Protein AF-A0A951EIN1-F1 (afdb_monomer)

Mean predicted aligned error: 7.38 Å

Nearest PDB structures (foldseek):
  2l8o-assembly1_A  TM=3.058E-01  e=5.078E-01  Cytophaga hutchinsonii ATCC 33406
  3c6m-assembly1_B  TM=3.703E-01  e=5.076E+00  Homo sapiens
  8e3q-assembly1_A  TM=4.373E-01  e=9.027E+00  Homo sapiens
  4hs5-assembly2_B  TM=2.130E-01  e=1.945E+00  Psychromonas ingrahamii 37

Foldseek 3Di:
DDDPDDDLVRVQVVCQVQQCVFDDDRWDPDLVRQWTWGAGPVGWIKIWGDPVDPTTDMDIHDDPQPDDALVNCCVVVVDPPVVNVVVVVCVVVVHDDDQDDDPPPCSVSVVD

Secondary structure (DSSP, 8-state):
---S-SSHHHHHHHHHHHHHTSSSS----SSSS-EEEEE-TTS-EEEEE-SSSSS-EEEEE--S-SS--HHHHHHTTSS-HHHHHHHHHHHHTT-------STTSSHHHHT-

Sequence (112 aa):
MAPVVASDAELVQLIRDLAARSGVEERRFDRASPIVNFQLPGGARASAVMAVTARPSVSIRRHRFTRVTLAELRRHGTIEEVLESFLQAMVRARRNVLITGGAAVGKTTMLR

pLDDT: mean 89.52, std 8.4, range [58.72, 98.0]

Radius of gyration: 20.14 Å; Cα contacts (8 Å, |Δi|>4): 119; chains: 1; bounding box: 38×31×55 Å

Solvent-accessible surface area (backbone atoms only — not comparable to full-atom values): 7002 Å² total; per-residue (Å²): 132,82,74,96,56,94,44,66,68,53,46,52,49,53,51,34,59,52,27,47,68,31,68,96,57,74,46,65,62,45,91,92,35,34,59,40,73,38,52,45,93,91,70,24,37,38,41,36,42,32,88,85,47,101,57,67,48,76,50,74,52,72,71,89,62,83,78,53,50,64,69,55,37,35,75,70,67,76,43,52,73,68,56,44,54,51,53,53,50,38,56,75,68,67,54,91,80,84,81,80,81,68,88,90,73,47,51,76,50,76,72,94

Structure (mmCIF, N/CA/C/O backbone):
data_AF-A0A951EIN1-F1
#
_entry.id   AF-A0A951EIN1-F1
#
loop_
_atom_site.group_PDB
_atom_site.id
_atom_site.type_symbol
_atom_site.label_atom_id
_atom_site.label_alt_id
_atom_site.label_comp_id
_atom_site.label_asym_id
_atom_site.label_entity_id
_atom_site.label_seq_id
_atom_site.pdbx_PDB_ins_code
_atom_site.Cartn_x
_atom_site.Cartn_y
_atom_site.Cartn_z
_atom_site.occupancy
_atom_site.B_iso_or_equiv
_atom_site.auth_seq_id
_atom_site.auth_comp_id
_atom_site.auth_asym_id
_atom_site.auth_atom_id
_atom_site.pdbx_PDB_model_num
ATOM 1 N N . MET A 1 1 ? 15.193 -19.025 -5.378 1.00 69.12 1 MET A N 1
ATOM 2 C CA . MET A 1 1 ? 13.815 -18.754 -5.845 1.00 69.12 1 MET A CA 1
ATOM 3 C C . MET A 1 1 ? 13.879 -18.626 -7.357 1.00 69.12 1 MET A C 1
ATOM 5 O O . MET A 1 1 ? 14.727 -17.877 -7.825 1.00 69.12 1 MET A O 1
ATOM 9 N N . ALA A 1 2 ? 13.094 -19.408 -8.102 1.00 82.75 2 ALA A N 1
ATOM 10 C CA . ALA A 1 2 ? 13.057 -19.303 -9.563 1.00 82.75 2 ALA A CA 1
ATOM 11 C C . ALA A 1 2 ? 12.491 -17.931 -9.982 1.00 82.75 2 ALA A C 1
ATOM 13 O O . ALA A 1 2 ? 11.675 -17.371 -9.239 1.00 82.75 2 ALA A O 1
ATOM 14 N N . PRO A 1 3 ? 12.933 -17.364 -11.117 1.00 86.00 3 PRO A N 1
ATOM 15 C CA . PRO A 1 3 ? 12.383 -16.109 -11.604 1.00 86.00 3 PRO A CA 1
ATOM 16 C C . PRO A 1 3 ? 10.896 -16.284 -11.939 1.00 86.00 3 PRO A C 1
ATOM 18 O O . PRO A 1 3 ? 10.479 -17.331 -12.425 1.00 86.00 3 PRO A O 1
ATOM 21 N N . VAL A 1 4 ? 10.093 -15.255 -11.652 1.00 89.56 4 VAL A N 1
ATOM 22 C CA . VAL A 1 4 ? 8.636 -15.276 -11.895 1.00 89.56 4 VAL A CA 1
ATOM 23 C C . VAL A 1 4 ? 8.314 -15.316 -13.394 1.00 89.56 4 VAL A C 1
ATOM 25 O O . VAL A 1 4 ? 7.275 -15.836 -13.776 1.00 89.56 4 VAL A O 1
ATOM 28 N N . VAL A 1 5 ? 9.209 -14.778 -14.225 1.00 94.44 5 VAL A N 1
ATOM 29 C CA . VAL A 1 5 ? 9.132 -14.750 -15.692 1.00 94.44 5 VAL A CA 1
ATOM 30 C C . VAL A 1 5 ? 10.527 -14.969 -16.280 1.00 94.44 5 VAL A C 1
ATOM 32 O O . VAL A 1 5 ? 11.527 -14.624 -15.646 1.00 94.44 5 VAL A O 1
ATOM 35 N N . ALA A 1 6 ? 10.607 -15.513 -17.490 1.00 92.69 6 ALA A N 1
ATOM 36 C CA . ALA A 1 6 ? 11.851 -15.821 -18.189 1.00 92.69 6 ALA A CA 1
ATOM 37 C C . ALA A 1 6 ? 12.433 -14.629 -18.974 1.00 92.69 6 ALA A C 1
ATOM 39 O O . ALA A 1 6 ? 13.615 -14.653 -19.316 1.00 92.69 6 ALA A O 1
ATOM 40 N N . SER A 1 7 ? 11.647 -13.582 -19.269 1.00 95.75 7 SER A N 1
ATOM 41 C CA . SER A 1 7 ? 12.120 -12.421 -20.045 1.00 95.75 7 SER A CA 1
ATOM 42 C C . SER A 1 7 ? 11.400 -11.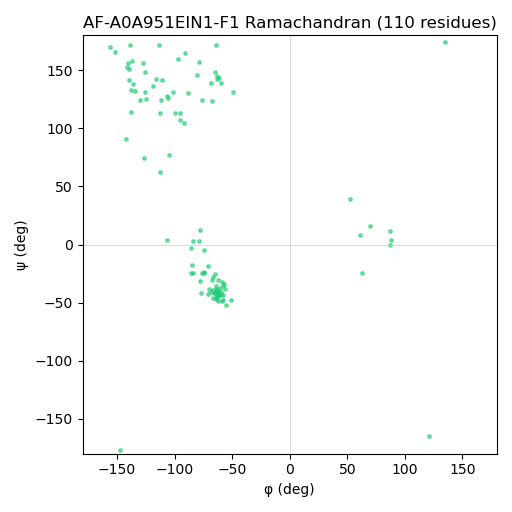101 -19.736 1.00 95.75 7 SER A C 1
ATOM 44 O O . SER A 1 7 ? 10.311 -11.076 -19.162 1.00 95.75 7 SER A O 1
ATOM 46 N N . ASP A 1 8 ? 11.986 -9.985 -20.183 1.00 95.31 8 ASP A N 1
ATOM 47 C CA . ASP A 1 8 ? 11.375 -8.649 -20.094 1.00 95.31 8 ASP A CA 1
ATOM 48 C C . ASP A 1 8 ? 10.084 -8.549 -20.922 1.00 95.31 8 ASP A C 1
ATOM 50 O O . ASP A 1 8 ? 9.128 -7.895 -20.508 1.00 95.31 8 ASP A O 1
ATOM 54 N N . ALA A 1 9 ? 10.029 -9.226 -22.074 1.00 94.75 9 ALA A N 1
ATOM 55 C CA . ALA A 1 9 ? 8.830 -9.279 -22.909 1.00 94.75 9 ALA A CA 1
ATOM 56 C C . ALA A 1 9 ? 7.680 -10.004 -22.194 1.00 94.75 9 ALA A C 1
ATOM 58 O O . ALA A 1 9 ? 6.542 -9.533 -22.212 1.00 94.75 9 ALA A O 1
ATOM 59 N N . GLU A 1 10 ? 7.996 -11.105 -21.511 1.00 96.12 10 GLU A N 1
ATOM 60 C CA . GLU A 1 10 ? 7.034 -11.859 -20.710 1.00 96.12 10 GLU A CA 1
ATOM 61 C C . GLU A 1 10 ? 6.549 -11.052 -19.498 1.00 96.12 10 GLU A C 1
ATOM 63 O O . GLU A 1 10 ? 5.351 -11.030 -19.223 1.00 96.12 10 GLU A O 1
ATOM 68 N N . LEU A 1 11 ? 7.436 -10.296 -18.833 1.00 95.69 11 LEU A N 1
ATOM 69 C CA . LEU A 1 11 ? 7.038 -9.375 -17.764 1.00 95.69 11 LEU A CA 1
ATOM 70 C C . LEU A 1 11 ? 6.027 -8.333 -18.260 1.00 95.69 11 LEU A C 1
ATOM 72 O O . LEU A 1 11 ? 5.006 -8.095 -17.616 1.00 95.69 11 LEU A O 1
ATOM 76 N N . VAL A 1 12 ? 6.303 -7.709 -19.408 1.00 95.69 12 VAL A N 1
ATOM 77 C CA . VAL A 1 12 ? 5.422 -6.691 -19.997 1.00 95.69 12 VAL A CA 1
ATOM 78 C C . VAL A 1 12 ? 4.071 -7.289 -20.388 1.00 95.69 12 VAL A C 1
ATOM 80 O O . VAL A 1 12 ? 3.045 -6.633 -20.202 1.00 95.69 12 VAL A O 1
ATOM 83 N N . GLN A 1 13 ? 4.047 -8.517 -20.911 1.00 95.12 13 GLN A N 1
ATOM 84 C CA . GLN A 1 13 ? 2.797 -9.200 -21.241 1.00 95.12 13 GLN A CA 1
ATOM 85 C C . GLN A 1 13 ? 1.989 -9.529 -19.982 1.00 95.12 13 GLN A C 1
ATOM 87 O O . GLN A 1 13 ? 0.809 -9.198 -19.915 1.00 95.12 13 GLN A O 1
ATOM 92 N N . LEU A 1 14 ? 2.639 -10.066 -18.947 1.00 94.81 14 LEU A N 1
ATOM 93 C CA . LEU A 1 14 ? 1.996 -10.352 -17.667 1.00 94.81 14 LEU A CA 1
ATOM 94 C C . LEU A 1 14 ? 1.382 -9.090 -17.041 1.00 94.81 14 LEU A C 1
ATOM 96 O O . LEU A 1 14 ? 0.258 -9.121 -16.545 1.00 94.81 14 LEU A O 1
ATOM 100 N N . ILE A 1 15 ? 2.097 -7.961 -17.077 1.00 94.69 15 ILE A N 1
ATOM 101 C CA . ILE A 1 15 ? 1.587 -6.679 -16.572 1.00 94.69 15 ILE A CA 1
ATOM 102 C C . ILE A 1 15 ? 0.372 -6.217 -17.382 1.00 94.69 15 ILE A C 1
ATOM 104 O O . ILE A 1 15 ? -0.607 -5.789 -16.775 1.00 94.69 15 ILE A O 1
ATOM 108 N N . ARG A 1 16 ? 0.408 -6.321 -18.718 1.00 93.31 16 ARG A N 1
ATOM 109 C CA . ARG A 1 16 ? -0.736 -5.987 -19.583 1.00 93.31 16 ARG A CA 1
ATOM 110 C C . ARG A 1 16 ? -1.963 -6.823 -19.242 1.00 93.31 16 ARG A C 1
ATOM 112 O O . ARG A 1 16 ? -3.030 -6.261 -19.015 1.00 93.31 16 ARG A O 1
ATOM 119 N N . ASP A 1 17 ? -1.794 -8.135 -19.121 1.00 91.69 17 ASP A N 1
ATOM 120 C CA . ASP A 1 17 ? -2.890 -9.057 -18.820 1.00 91.69 17 ASP A CA 1
ATOM 121 C C . ASP A 1 17 ? -3.514 -8.774 -17.447 1.00 91.69 17 ASP A C 1
ATOM 123 O O . ASP A 1 17 ? -4.733 -8.850 -17.285 1.00 91.69 17 ASP A O 1
ATOM 127 N N . LEU A 1 18 ? -2.694 -8.434 -16.448 1.00 91.94 18 LEU A N 1
ATOM 128 C CA . LEU A 1 18 ? -3.167 -8.060 -15.114 1.00 91.94 18 LEU A CA 1
ATOM 129 C C . LEU A 1 18 ? -3.851 -6.688 -15.112 1.00 91.94 18 LEU A C 1
ATOM 131 O O . LEU A 1 18 ? -4.896 -6.528 -14.481 1.00 91.94 18 LEU A O 1
ATOM 135 N N . ALA A 1 19 ? -3.280 -5.711 -15.817 1.00 90.38 19 ALA A N 1
ATOM 136 C CA . ALA A 1 19 ? -3.805 -4.356 -15.904 1.00 90.38 19 ALA A CA 1
ATOM 137 C C . ALA A 1 19 ? -5.162 -4.320 -16.630 1.00 90.38 19 ALA A C 1
ATOM 139 O O . ALA A 1 19 ? -6.094 -3.678 -16.144 1.00 90.38 19 ALA A O 1
ATOM 140 N N . ALA A 1 20 ? -5.315 -5.078 -17.719 1.00 87.94 20 ALA A N 1
ATOM 141 C CA . ALA A 1 20 ? -6.568 -5.202 -18.466 1.00 87.94 20 ALA A CA 1
ATOM 142 C C . ALA A 1 20 ? -7.708 -5.804 -17.625 1.00 87.94 20 ALA A C 1
ATOM 144 O O . ALA A 1 20 ? -8.868 -5.445 -17.793 1.00 87.94 20 ALA A O 1
ATOM 145 N N . ARG A 1 21 ? -7.383 -6.681 -16.667 1.00 85.38 21 ARG A N 1
ATOM 146 C CA . ARG A 1 21 ? -8.357 -7.303 -15.749 1.00 85.38 21 ARG A CA 1
ATOM 147 C C . ARG A 1 21 ? -8.662 -6.449 -14.511 1.00 85.38 21 ARG A C 1
ATOM 149 O O . ARG A 1 21 ? -9.463 -6.854 -13.671 1.00 85.38 21 ARG A O 1
ATOM 156 N N . SER A 1 22 ? -7.998 -5.303 -14.346 1.00 80.00 22 SER A N 1
ATOM 157 C CA . SER A 1 22 ? -8.000 -4.522 -13.104 1.00 80.00 22 SER A CA 1
ATOM 158 C C . SER A 1 22 ? -8.873 -3.259 -13.173 1.00 80.00 22 SER A C 1
ATOM 160 O O . SER A 1 22 ? -8.395 -2.122 -13.247 1.00 80.00 22 SER A O 1
ATOM 162 N N . GLY A 1 23 ? -10.187 -3.454 -13.070 1.00 68.81 23 GLY A N 1
ATOM 163 C CA . GLY A 1 23 ? -11.171 -2.372 -12.969 1.00 68.81 23 GLY A CA 1
ATOM 164 C C . GLY A 1 23 ? -12.210 -2.395 -14.087 1.00 68.81 23 GLY A C 1
ATOM 165 O O . GLY A 1 23 ? -12.384 -3.407 -14.753 1.00 68.81 23 GLY A O 1
ATOM 166 N N . VAL A 1 24 ? -12.928 -1.278 -14.231 1.00 58.72 24 VAL A N 1
ATOM 167 C CA . VAL A 1 24 ? -14.014 -1.101 -15.217 1.00 58.72 24 VAL A CA 1
ATOM 168 C C . VAL A 1 24 ? -13.474 -0.656 -16.584 1.00 58.72 24 VAL A C 1
ATOM 170 O O . VAL A 1 24 ? -14.101 -0.918 -17.603 1.00 58.72 24 VAL A O 1
ATOM 173 N N . GLU A 1 25 ? -12.295 -0.029 -16.611 1.00 59.75 25 GLU A N 1
ATOM 174 C CA . GLU A 1 25 ? -11.643 0.461 -17.828 1.00 59.75 25 GLU A CA 1
ATOM 175 C C . GLU A 1 25 ? -10.316 -0.260 -18.070 1.00 59.75 25 GLU A C 1
ATOM 177 O O . GLU A 1 25 ? -9.556 -0.536 -17.133 1.00 59.75 25 GLU A O 1
ATOM 182 N N . GLU A 1 26 ? -10.027 -0.532 -19.343 1.00 66.44 26 GLU A N 1
ATOM 183 C CA . GLU A 1 26 ? -8.762 -1.118 -19.767 1.00 66.44 26 GLU A CA 1
ATOM 184 C C . GLU A 1 26 ? -7.614 -0.126 -19.537 1.00 66.44 26 GLU A C 1
ATOM 186 O O . GLU A 1 26 ? -7.612 1.004 -20.031 1.00 66.44 26 GLU A O 1
ATOM 191 N N . ARG A 1 27 ? -6.604 -0.552 -18.776 1.00 80.69 27 ARG A N 1
ATOM 192 C CA . ARG A 1 27 ? -5.418 0.262 -18.508 1.00 80.69 27 ARG A CA 1
ATOM 193 C C . ARG A 1 27 ? -4.320 -0.100 -19.498 1.00 80.69 27 ARG A C 1
ATOM 195 O O . ARG A 1 27 ? -3.770 -1.199 -19.447 1.00 80.69 27 ARG A O 1
ATOM 202 N N . ARG A 1 28 ? -3.978 0.841 -20.379 1.00 87.50 28 ARG A N 1
ATOM 203 C CA . ARG A 1 28 ? -2.922 0.655 -21.381 1.00 87.50 28 ARG A CA 1
ATOM 204 C C . ARG A 1 28 ? -1.540 0.569 -20.733 1.00 87.50 28 ARG A C 1
ATOM 206 O O . ARG A 1 28 ? -1.219 1.334 -19.826 1.00 87.50 28 ARG A O 1
ATOM 213 N N . PHE A 1 29 ? -0.719 -0.343 -21.246 1.00 92.69 29 PHE A N 1
ATOM 214 C CA . PHE A 1 29 ? 0.696 -0.471 -20.909 1.00 92.69 29 PHE A CA 1
ATOM 215 C C . PHE A 1 29 ? 1.475 -0.836 -22.175 1.00 92.69 29 PHE A C 1
ATOM 217 O O . PHE A 1 29 ? 1.580 -2.000 -22.560 1.00 92.69 29 PHE A O 1
ATOM 224 N N . ASP A 1 30 ? 1.943 0.191 -22.877 1.00 91.56 30 ASP A N 1
ATOM 225 C CA . ASP A 1 30 ? 2.641 0.091 -24.158 1.00 91.56 30 ASP A CA 1
ATOM 226 C C . ASP A 1 30 ? 3.687 1.217 -24.277 1.00 91.56 30 ASP A C 1
ATOM 228 O O . ASP A 1 30 ? 3.902 1.980 -23.339 1.00 91.56 30 ASP A O 1
ATOM 232 N N . ARG A 1 31 ? 4.388 1.334 -25.413 1.00 89.19 31 ARG A N 1
ATOM 233 C CA . ARG A 1 31 ? 5.426 2.374 -25.574 1.00 89.19 31 ARG A CA 1
ATOM 234 C C . ARG A 1 31 ? 4.877 3.807 -25.551 1.00 89.19 31 ARG A C 1
ATOM 236 O O . ARG A 1 31 ? 5.631 4.708 -25.204 1.00 89.19 31 ARG A O 1
ATOM 243 N N . ALA A 1 32 ? 3.610 4.022 -25.907 1.00 90.75 32 ALA A N 1
ATOM 244 C CA . ALA A 1 32 ? 2.960 5.330 -25.830 1.00 90.75 32 ALA A CA 1
ATOM 245 C C . ALA A 1 32 ? 2.416 5.621 -24.419 1.00 90.75 32 ALA A C 1
ATOM 247 O O . ALA A 1 32 ? 2.266 6.778 -24.038 1.00 90.75 32 ALA A O 1
ATOM 248 N N . SER A 1 33 ? 2.132 4.582 -23.630 1.00 92.06 33 SER A N 1
ATOM 249 C CA . SER A 1 33 ? 1.715 4.659 -22.224 1.00 92.06 33 SER A CA 1
ATOM 250 C C . SER A 1 33 ? 2.619 3.780 -21.343 1.00 92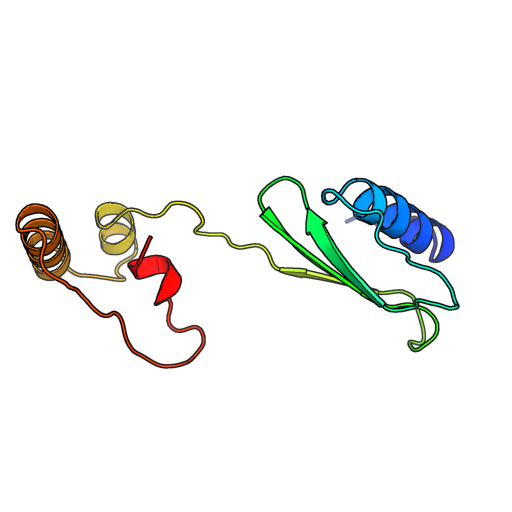.06 33 SER A C 1
ATOM 252 O O . SER A 1 33 ? 2.205 2.701 -20.913 1.00 92.06 33 SER A O 1
ATOM 254 N N . PRO A 1 34 ? 3.870 4.217 -21.082 1.00 93.81 34 PRO A N 1
ATOM 255 C CA . PRO A 1 34 ? 4.908 3.392 -20.458 1.00 93.81 34 PRO A CA 1
ATOM 256 C C . PRO A 1 34 ? 4.741 3.160 -18.953 1.00 93.81 34 PRO A C 1
ATOM 258 O O . PRO A 1 34 ? 5.548 2.442 -18.369 1.00 93.81 34 PRO A O 1
ATOM 261 N N . ILE A 1 35 ? 3.756 3.785 -18.305 1.00 94.81 35 ILE A N 1
ATOM 262 C CA . ILE A 1 35 ? 3.519 3.701 -16.859 1.00 94.81 35 ILE A CA 1
ATOM 263 C C . ILE A 1 35 ? 2.076 3.267 -16.631 1.00 94.81 35 ILE A C 1
ATOM 265 O O . ILE A 1 35 ? 1.156 3.870 -17.179 1.00 94.81 35 ILE A O 1
ATOM 269 N N . VAL A 1 36 ? 1.868 2.270 -15.771 1.00 94.44 36 VAL A N 1
ATOM 270 C CA . VAL A 1 36 ? 0.532 1.805 -15.391 1.00 94.44 36 VAL A CA 1
ATOM 271 C C . VAL A 1 36 ? 0.438 1.581 -13.885 1.00 94.44 36 VAL A C 1
ATOM 273 O O . VAL A 1 36 ? 1.340 1.038 -13.251 1.00 94.44 36 VAL A O 1
ATOM 276 N N . ASN A 1 37 ? -0.681 1.994 -13.296 1.00 93.25 37 ASN A N 1
ATOM 277 C CA . ASN A 1 37 ? -1.011 1.733 -11.897 1.00 93.25 37 ASN A CA 1
ATOM 278 C C . ASN A 1 37 ? -2.295 0.920 -11.847 1.00 93.25 37 ASN A C 1
ATOM 280 O O . ASN A 1 37 ? -3.232 1.262 -12.561 1.00 93.25 37 ASN A O 1
ATOM 284 N N . PHE A 1 38 ? -2.372 -0.110 -11.009 1.00 91.88 38 PHE A N 1
ATOM 285 C CA . PHE A 1 38 ? -3.567 -0.944 -10.895 1.00 91.88 38 PHE A CA 1
ATOM 286 C C . PHE A 1 38 ? -3.687 -1.653 -9.543 1.00 91.88 38 PHE A C 1
ATOM 288 O O . PHE A 1 38 ? -2.769 -1.634 -8.720 1.00 91.88 38 PHE A O 1
ATOM 295 N N . GLN A 1 39 ? -4.848 -2.260 -9.289 1.00 88.44 39 GLN A N 1
ATOM 296 C CA . GLN A 1 39 ? -5.089 -3.075 -8.103 1.00 88.44 39 GLN A CA 1
ATOM 297 C C . GLN A 1 39 ? -5.133 -4.556 -8.483 1.00 88.44 39 GLN A C 1
ATOM 299 O O . GLN A 1 39 ? -5.858 -4.954 -9.388 1.00 88.44 39 GLN A O 1
ATOM 304 N N . LEU A 1 40 ? -4.344 -5.365 -7.781 1.00 89.25 40 LEU A N 1
ATOM 305 C CA . LEU A 1 40 ? -4.336 -6.817 -7.917 1.00 89.25 40 LEU A CA 1
ATOM 306 C C . LEU A 1 40 ? -5.528 -7.439 -7.172 1.00 89.25 40 LEU A C 1
ATOM 308 O O . LEU A 1 40 ? -6.005 -6.858 -6.185 1.00 89.25 40 LEU A O 1
ATOM 312 N N . PRO A 1 41 ? -5.944 -8.660 -7.554 1.00 84.31 41 PRO A N 1
ATOM 313 C CA . PRO A 1 41 ? -6.812 -9.484 -6.720 1.00 84.31 41 PRO A CA 1
ATOM 314 C C . PRO A 1 41 ? -6.268 -9.562 -5.284 1.00 84.31 41 PRO A C 1
ATOM 316 O O . PRO A 1 41 ? -5.074 -9.766 -5.062 1.00 84.31 41 PRO A O 1
ATOM 319 N N . GLY A 1 42 ? -7.128 -9.326 -4.292 1.00 80.06 42 GLY A N 1
ATOM 320 C CA . GLY A 1 42 ? -6.721 -9.223 -2.882 1.00 80.06 42 GLY A CA 1
ATOM 321 C C . GLY A 1 42 ? -6.304 -7.817 -2.424 1.00 80.06 42 GLY A C 1
ATOM 322 O O . GLY A 1 42 ? -5.905 -7.635 -1.275 1.00 80.06 42 GLY A O 1
ATOM 323 N N . GLY A 1 43 ? -6.410 -6.801 -3.284 1.00 82.75 43 GLY A N 1
ATOM 324 C CA . GLY A 1 43 ? -6.361 -5.391 -2.888 1.00 82.75 43 GLY A CA 1
ATOM 325 C C . GLY A 1 43 ? -4.963 -4.766 -2.817 1.00 82.75 43 GLY A C 1
ATOM 326 O O . GLY A 1 43 ? -4.843 -3.571 -2.519 1.00 82.75 43 GLY A O 1
ATOM 327 N N . ALA A 1 44 ? -3.909 -5.532 -3.111 1.00 88.25 44 ALA A N 1
ATOM 328 C CA . ALA A 1 44 ? -2.561 -4.994 -3.275 1.00 88.25 44 ALA A CA 1
ATOM 329 C C . ALA A 1 44 ? -2.511 -4.025 -4.464 1.00 88.25 44 ALA A C 1
ATOM 331 O O . ALA A 1 44 ? -3.202 -4.215 -5.461 1.00 88.25 44 ALA A O 1
ATOM 332 N N . ARG A 1 45 ? -1.699 -2.974 -4.358 1.00 90.25 45 ARG A N 1
ATOM 333 C CA . ARG A 1 45 ? -1.540 -1.983 -5.431 1.00 90.25 45 ARG A CA 1
ATOM 334 C C . ARG A 1 45 ? -0.245 -2.255 -6.175 1.00 90.25 45 ARG A C 1
ATOM 336 O O . ARG A 1 45 ? 0.785 -2.409 -5.526 1.00 90.25 45 ARG A O 1
ATOM 343 N N . ALA A 1 46 ? -0.307 -2.299 -7.495 1.00 93.94 46 ALA A N 1
ATOM 344 C CA . ALA A 1 46 ? 0.841 -2.456 -8.369 1.00 93.94 46 ALA A CA 1
ATOM 345 C C . ALA A 1 46 ? 1.087 -1.161 -9.152 1.00 93.94 46 ALA A C 1
ATOM 347 O O . ALA A 1 46 ? 0.141 -0.488 -9.569 1.00 93.94 46 ALA A O 1
ATOM 348 N N . SER A 1 47 ? 2.358 -0.824 -9.340 1.00 95.31 47 SER A N 1
ATOM 349 C CA . SER A 1 47 ? 2.823 0.243 -10.223 1.00 95.31 47 SER A CA 1
ATOM 350 C C . SER A 1 47 ? 3.918 -0.328 -11.107 1.00 95.31 47 SER A C 1
ATOM 352 O O . SER A 1 47 ? 4.869 -0.908 -10.584 1.00 95.31 47 SER A O 1
ATOM 354 N N . ALA A 1 48 ? 3.764 -0.220 -12.419 1.00 96.19 48 ALA A N 1
ATOM 355 C CA . ALA A 1 48 ? 4.713 -0.739 -13.388 1.00 96.19 48 ALA A CA 1
ATOM 356 C C . ALA A 1 48 ? 5.166 0.344 -14.366 1.00 96.19 48 ALA A C 1
ATOM 358 O O . ALA A 1 48 ? 4.404 1.251 -14.702 1.00 96.19 48 ALA A O 1
ATOM 359 N N . VAL A 1 49 ? 6.410 0.220 -14.823 1.00 96.88 49 VAL A N 1
ATOM 360 C CA . VAL A 1 49 ? 7.054 1.140 -15.763 1.00 96.88 49 VAL A CA 1
ATOM 361 C C . VAL A 1 49 ? 7.897 0.373 -16.785 1.00 96.88 49 VAL A C 1
ATOM 363 O O . VAL A 1 49 ? 8.545 -0.617 -16.443 1.00 96.88 49 VAL A O 1
ATOM 366 N N . MET A 1 50 ? 7.887 0.830 -18.036 1.00 95.62 50 MET A N 1
ATOM 367 C CA . MET A 1 50 ? 8.729 0.357 -19.142 1.00 95.62 50 MET A CA 1
ATOM 368 C C . MET A 1 50 ? 9.226 1.535 -19.989 1.00 95.62 50 MET A C 1
ATOM 370 O O . MET A 1 50 ? 8.764 2.652 -19.810 1.00 95.62 50 MET A O 1
ATOM 374 N N . ALA A 1 51 ? 10.136 1.295 -20.938 1.00 92.38 51 ALA A N 1
ATOM 375 C CA . ALA A 1 51 ? 10.619 2.247 -21.958 1.00 92.38 51 ALA A CA 1
ATOM 376 C C . ALA A 1 51 ? 11.360 3.515 -21.465 1.00 92.38 51 ALA A C 1
ATOM 378 O O . ALA A 1 51 ? 12.177 4.049 -22.206 1.00 92.38 51 ALA A O 1
ATOM 379 N N . VAL A 1 52 ? 11.124 3.970 -20.234 1.00 90.88 52 VAL A N 1
ATOM 380 C CA . VAL A 1 52 ? 11.815 5.092 -19.569 1.00 90.88 52 VAL A CA 1
ATOM 381 C C . VAL A 1 52 ? 12.781 4.617 -18.474 1.00 90.88 52 VAL A C 1
ATOM 383 O O . VAL A 1 52 ? 13.383 5.415 -17.763 1.00 90.88 52 VAL A O 1
ATOM 386 N N . THR A 1 53 ? 12.926 3.300 -18.335 1.00 90.94 53 THR A N 1
ATOM 387 C CA . THR A 1 53 ? 13.841 2.609 -17.423 1.00 90.94 53 THR A CA 1
ATOM 388 C C . THR A 1 53 ? 14.669 1.598 -18.211 1.00 90.94 53 THR A C 1
ATOM 390 O O . THR A 1 53 ? 14.232 1.120 -19.257 1.00 90.94 53 THR A O 1
ATOM 393 N N . ALA A 1 54 ? 15.849 1.230 -17.699 1.00 92.00 54 ALA A N 1
ATOM 394 C CA . ALA A 1 54 ? 16.744 0.279 -18.370 1.00 92.00 54 ALA A CA 1
ATOM 395 C C . ALA A 1 54 ? 16.078 -1.080 -18.655 1.00 92.00 54 ALA A C 1
ATOM 397 O O . ALA A 1 54 ? 16.362 -1.713 -19.668 1.00 92.00 54 ALA A O 1
ATOM 398 N N . ARG A 1 55 ? 15.183 -1.517 -17.762 1.00 94.81 55 ARG A N 1
ATOM 399 C CA . ARG A 1 55 ? 14.352 -2.718 -17.903 1.00 94.81 55 ARG A CA 1
ATOM 400 C C . ARG A 1 55 ? 12.944 -2.445 -17.372 1.00 94.81 55 ARG A C 1
ATOM 402 O O . ARG A 1 55 ? 12.794 -1.554 -16.525 1.00 94.81 55 ARG A O 1
ATOM 409 N N . PRO A 1 56 ? 11.916 -3.182 -17.821 1.00 96.00 56 PRO A N 1
ATOM 410 C CA . PRO A 1 56 ? 10.590 -3.097 -17.229 1.00 96.00 56 PRO A CA 1
ATOM 411 C C . PRO A 1 56 ? 10.644 -3.468 -15.746 1.00 96.00 56 PR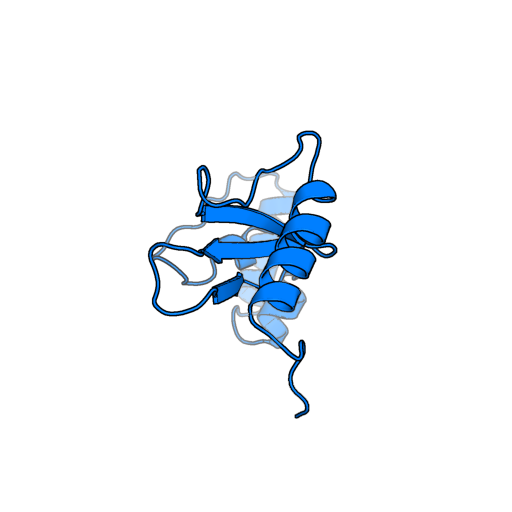O A C 1
ATOM 413 O O . PRO A 1 56 ? 11.336 -4.407 -15.353 1.00 96.00 56 PRO A O 1
ATOM 416 N N . SER A 1 57 ? 9.914 -2.736 -14.911 1.00 95.88 57 SER A N 1
ATOM 417 C CA . SER A 1 57 ? 9.863 -3.007 -13.474 1.00 95.88 57 SER A CA 1
ATOM 418 C C . SER A 1 57 ? 8.453 -2.841 -12.930 1.00 95.88 57 SER A C 1
ATOM 420 O O . SER A 1 57 ? 7.655 -2.068 -13.459 1.00 95.88 57 SER A O 1
ATOM 422 N N . VAL A 1 58 ? 8.147 -3.590 -11.870 1.00 95.19 58 VAL A N 1
ATOM 423 C CA . VAL A 1 58 ? 6.866 -3.537 -11.166 1.00 95.19 58 VAL A CA 1
ATOM 424 C C . VAL A 1 58 ? 7.106 -3.498 -9.661 1.00 95.19 58 VAL A C 1
ATOM 426 O O . VAL A 1 58 ? 7.875 -4.285 -9.114 1.00 95.19 58 VAL A O 1
ATOM 429 N N . SER A 1 59 ? 6.433 -2.575 -8.983 1.00 95.31 59 SER A N 1
ATOM 430 C CA . SER A 1 59 ? 6.420 -2.442 -7.531 1.00 95.31 59 SER A CA 1
ATOM 431 C C . SER A 1 59 ? 5.036 -2.794 -6.999 1.00 95.31 59 SER A C 1
ATOM 433 O O . SER A 1 59 ? 4.034 -2.215 -7.424 1.00 95.31 59 SER A O 1
ATOM 435 N N . ILE A 1 60 ? 4.972 -3.752 -6.070 1.00 93.38 60 ILE A N 1
ATOM 436 C CA . ILE A 1 60 ? 3.721 -4.233 -5.475 1.00 93.38 60 ILE A CA 1
ATOM 437 C C . ILE A 1 60 ? 3.674 -3.847 -3.997 1.00 93.38 60 ILE A C 1
ATOM 439 O O . ILE A 1 60 ? 4.400 -4.389 -3.163 1.00 93.38 60 ILE A O 1
ATOM 443 N N . ARG A 1 61 ? 2.743 -2.957 -3.644 1.00 90.31 61 ARG A N 1
ATOM 444 C CA . ARG A 1 61 ? 2.456 -2.567 -2.262 1.00 90.31 61 ARG A CA 1
ATOM 445 C C . ARG A 1 61 ? 1.302 -3.388 -1.698 1.00 90.31 61 ARG A C 1
ATOM 447 O O . ARG A 1 61 ? 0.130 -3.164 -2.018 1.00 90.31 61 ARG A O 1
ATOM 454 N N . ARG A 1 62 ? 1.633 -4.321 -0.805 1.00 87.00 62 ARG A N 1
ATOM 455 C CA . ARG A 1 62 ? 0.659 -5.139 -0.067 1.00 87.00 62 ARG A CA 1
ATOM 456 C C . ARG A 1 62 ? 0.234 -4.433 1.220 1.00 87.00 62 ARG A C 1
ATOM 458 O O . ARG A 1 62 ? 1.081 -4.033 2.013 1.00 87.00 62 ARG A O 1
ATOM 465 N N . HIS A 1 63 ? -1.070 -4.331 1.457 1.00 76.31 63 HIS A N 1
ATOM 466 C CA . HIS A 1 63 ? -1.606 -3.890 2.746 1.00 76.31 63 HIS A CA 1
ATOM 467 C C . HIS A 1 63 ? -1.835 -5.141 3.599 1.00 76.31 63 HIS A C 1
ATOM 469 O O . HIS A 1 63 ? -2.752 -5.906 3.324 1.00 76.31 63 HIS A O 1
ATOM 475 N N . ARG A 1 64 ? -0.957 -5.392 4.578 1.00 67.56 64 ARG A N 1
ATOM 476 C CA . ARG A 1 64 ? -0.997 -6.618 5.401 1.00 67.56 64 ARG A CA 1
ATOM 477 C C . ARG A 1 64 ? -2.129 -6.624 6.436 1.00 67.56 64 ARG A C 1
ATOM 479 O O . ARG A 1 64 ? -2.580 -7.692 6.815 1.00 67.56 64 ARG A O 1
ATOM 486 N N . PHE A 1 65 ? -2.603 -5.446 6.839 1.00 65.75 65 PHE A N 1
ATOM 487 C CA . PHE A 1 65 ? -3.638 -5.267 7.861 1.00 65.75 65 PHE A CA 1
ATOM 488 C C . PHE A 1 65 ? -4.920 -4.703 7.240 1.00 65.75 65 PHE A C 1
ATOM 490 O O . PHE A 1 65 ? -5.319 -3.569 7.499 1.00 65.75 65 PHE A O 1
ATOM 497 N N . THR A 1 66 ? -5.527 -5.451 6.318 1.00 64.94 66 THR A N 1
ATOM 498 C CA . THR A 1 66 ? -6.807 -5.065 5.699 1.00 64.94 66 THR A CA 1
ATOM 499 C C . THR A 1 66 ? -7.997 -5.264 6.632 1.00 64.94 66 THR A C 1
ATOM 501 O O . THR A 1 66 ? -9.007 -4.588 6.456 1.00 64.94 66 THR A O 1
ATOM 504 N N . ARG A 1 67 ? -7.870 -6.151 7.623 1.00 69.75 67 ARG A N 1
ATOM 505 C CA . ARG A 1 67 ? -8.805 -6.343 8.733 1.00 69.75 67 ARG A CA 1
ATOM 506 C C . ARG A 1 67 ? -7.968 -6.516 9.990 1.00 69.75 67 ARG A C 1
ATOM 508 O O . ARG A 1 67 ? -7.184 -7.455 10.056 1.00 69.75 67 ARG A O 1
ATOM 515 N N . VAL A 1 68 ? -8.069 -5.566 10.903 1.00 83.69 68 VAL A N 1
AT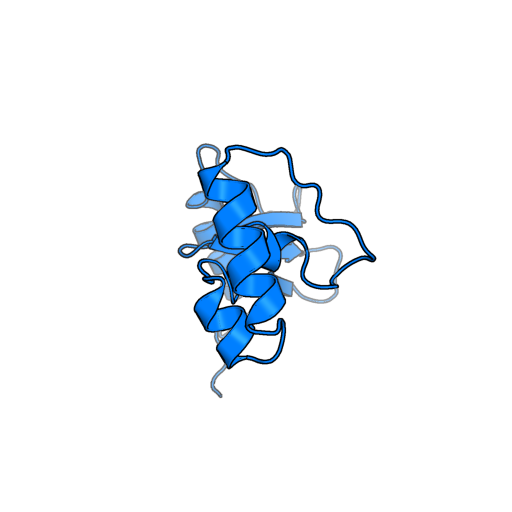OM 516 C CA . VAL A 1 68 ? -7.414 -5.609 12.205 1.00 83.69 68 VAL A CA 1
ATOM 517 C C . VAL A 1 68 ? -8.434 -5.116 13.214 1.00 83.69 68 VAL A C 1
ATOM 519 O O . VAL A 1 68 ? -9.109 -4.126 12.972 1.00 83.69 68 VAL A O 1
ATOM 522 N N . THR A 1 69 ? -8.567 -5.835 14.314 1.00 89.88 69 THR A N 1
ATOM 523 C CA . THR A 1 69 ? -9.439 -5.472 15.431 1.00 89.88 69 THR A CA 1
ATOM 524 C C . THR A 1 69 ? -8.642 -4.765 16.525 1.00 89.88 69 THR A C 1
ATOM 526 O O . THR A 1 69 ? -7.426 -4.939 16.631 1.00 89.88 69 THR A O 1
ATOM 529 N N . LEU A 1 70 ? -9.322 -4.011 17.397 1.00 91.31 70 LEU A N 1
ATOM 530 C CA . LEU A 1 70 ? -8.681 -3.429 18.585 1.00 91.31 70 LEU A CA 1
ATOM 531 C C . LEU A 1 70 ? -8.013 -4.513 19.454 1.00 91.31 70 LEU A C 1
ATOM 533 O O . LEU A 1 70 ? -6.885 -4.324 19.903 1.00 91.31 70 LEU A O 1
ATOM 537 N N . ALA A 1 71 ? -8.646 -5.681 19.586 1.00 91.56 71 ALA A N 1
ATOM 538 C CA . ALA A 1 71 ? -8.090 -6.820 20.313 1.00 91.56 71 ALA A CA 1
ATOM 539 C C . ALA A 1 71 ? -6.783 -7.342 19.687 1.00 91.56 71 ALA A C 1
ATOM 541 O O . ALA A 1 71 ? -5.833 -7.679 20.396 1.00 91.56 71 ALA A O 1
ATOM 542 N N . GLU A 1 72 ? -6.696 -7.386 18.354 1.00 91.56 72 GLU A N 1
ATOM 543 C CA . GLU A 1 72 ? -5.459 -7.747 17.656 1.00 91.56 72 GLU A CA 1
ATOM 544 C C . GLU A 1 72 ? -4.377 -6.679 17.829 1.00 91.56 72 GLU A C 1
ATOM 546 O O . GLU A 1 72 ? -3.224 -7.035 18.067 1.00 91.56 72 GLU A O 1
ATOM 551 N N . LEU A 1 73 ? -4.727 -5.388 17.772 1.00 91.25 73 LEU A N 1
ATOM 552 C CA . LEU A 1 73 ? -3.783 -4.300 18.055 1.00 91.25 73 LEU A CA 1
ATOM 553 C C . LEU A 1 73 ? -3.223 -4.396 19.473 1.00 91.25 73 LEU A C 1
ATOM 555 O O . LEU A 1 73 ? -2.016 -4.223 19.657 1.00 91.25 73 LEU A O 1
ATOM 559 N N . ARG A 1 74 ? -4.066 -4.730 20.455 1.00 93.62 74 ARG A N 1
ATOM 560 C CA . ARG A 1 74 ? -3.625 -4.974 21.829 1.00 93.62 74 ARG A CA 1
ATOM 561 C C . ARG A 1 74 ? -2.699 -6.181 21.914 1.00 93.62 74 ARG A C 1
ATOM 563 O O . ARG A 1 74 ? -1.626 -6.089 22.499 1.00 93.62 74 ARG A O 1
ATOM 570 N N . ARG A 1 75 ? -3.053 -7.296 21.264 1.00 92.56 75 ARG A N 1
ATOM 571 C CA . ARG A 1 75 ? -2.199 -8.497 21.200 1.00 92.56 75 ARG A CA 1
ATOM 572 C C . ARG A 1 75 ? -0.836 -8.212 20.559 1.00 92.56 75 ARG A C 1
ATOM 574 O O . ARG A 1 75 ? 0.154 -8.828 20.935 1.00 92.56 75 ARG A O 1
ATOM 581 N N . HIS A 1 76 ? -0.778 -7.287 19.604 1.00 90.44 76 HIS A N 1
ATOM 582 C CA . HIS A 1 76 ? 0.460 -6.838 18.967 1.00 90.44 76 HIS A CA 1
ATOM 583 C C . HIS A 1 76 ? 1.206 -5.745 19.755 1.00 90.44 76 HIS A C 1
ATOM 585 O O . HIS A 1 76 ? 2.224 -5.257 19.272 1.00 90.44 76 HIS A O 1
ATOM 591 N N . GLY A 1 77 ? 0.720 -5.345 20.936 1.00 91.94 77 GLY A N 1
ATOM 592 C CA . GLY A 1 77 ? 1.343 -4.312 21.770 1.00 91.94 77 GLY A CA 1
ATOM 593 C C . GLY A 1 77 ? 1.238 -2.896 21.197 1.00 91.94 77 GLY A C 1
ATOM 594 O O . GLY A 1 77 ? 1.981 -2.013 21.605 1.00 91.94 77 GLY A O 1
ATOM 595 N N . THR A 1 78 ? 0.350 -2.667 20.224 1.00 91.19 78 THR A N 1
ATOM 596 C CA . THR A 1 78 ? 0.143 -1.338 19.619 1.00 91.19 78 THR A CA 1
ATOM 597 C C . THR A 1 78 ? -0.694 -0.427 20.515 1.00 91.19 78 THR A C 1
ATOM 599 O O . THR A 1 78 ? -0.518 0.788 20.491 1.00 91.19 78 THR A O 1
ATOM 602 N N . ILE A 1 79 ? -1.614 -1.009 21.286 1.00 93.88 79 ILE A N 1
ATOM 603 C CA . ILE A 1 79 ? -2.448 -0.313 22.269 1.00 93.88 79 ILE A CA 1
ATOM 604 C C . ILE A 1 79 ? -2.523 -1.130 23.555 1.00 93.88 79 ILE A C 1
ATOM 606 O O . ILE A 1 79 ? -2.352 -2.347 23.535 1.00 93.88 79 ILE A O 1
ATOM 610 N N . GLU A 1 80 ? -2.830 -0.464 24.659 1.00 95.88 80 GLU A N 1
ATOM 611 C CA . GLU A 1 80 ? -3.118 -1.115 25.936 1.00 95.88 80 GLU A CA 1
ATOM 612 C C . GLU A 1 80 ? -4.617 -1.413 26.093 1.00 95.88 80 GLU A C 1
ATOM 614 O O . GLU A 1 80 ? -5.463 -0.858 25.389 1.00 95.88 80 GLU A O 1
ATOM 619 N N . GLU A 1 81 ? -4.957 -2.270 27.057 1.00 96.06 81 GLU A N 1
ATOM 620 C CA . GLU A 1 81 ? -6.341 -2.666 27.370 1.00 96.06 81 GLU A CA 1
ATOM 621 C C . GLU A 1 81 ? -7.247 -1.482 27.730 1.00 96.06 81 GLU A C 1
ATOM 623 O O . GLU A 1 81 ? -8.418 -1.438 27.341 1.00 96.06 81 GLU A O 1
ATOM 628 N N . VAL A 1 82 ? -6.690 -0.483 28.420 1.00 96.88 82 VAL A N 1
ATOM 629 C CA . VAL A 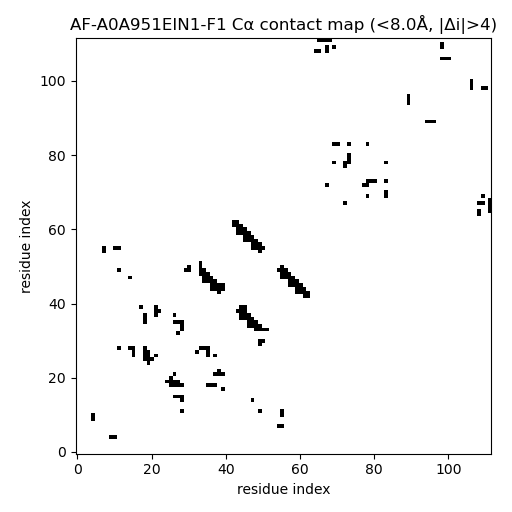1 82 ? -7.408 0.746 28.775 1.00 96.88 82 VAL A CA 1
ATOM 630 C C . VAL A 1 82 ? -7.828 1.506 27.517 1.00 96.88 82 VAL A C 1
ATOM 632 O O . VAL A 1 82 ? -8.980 1.928 27.401 1.00 96.88 82 VAL A O 1
ATOM 635 N N . LEU A 1 83 ? -6.921 1.641 26.544 1.00 95.00 83 LEU A N 1
ATOM 636 C CA . LEU A 1 83 ? -7.204 2.340 25.293 1.00 95.00 83 LEU A CA 1
ATOM 637 C C . LEU A 1 83 ? -8.182 1.552 24.414 1.00 95.00 83 LEU A C 1
ATOM 639 O O . LEU A 1 83 ? -9.079 2.152 23.823 1.00 95.00 83 LEU A O 1
ATOM 643 N N . GLU A 1 84 ? -8.064 0.222 24.366 1.00 95.81 84 GLU A N 1
ATOM 644 C CA . GLU A 1 84 ? -9.049 -0.641 23.703 1.00 95.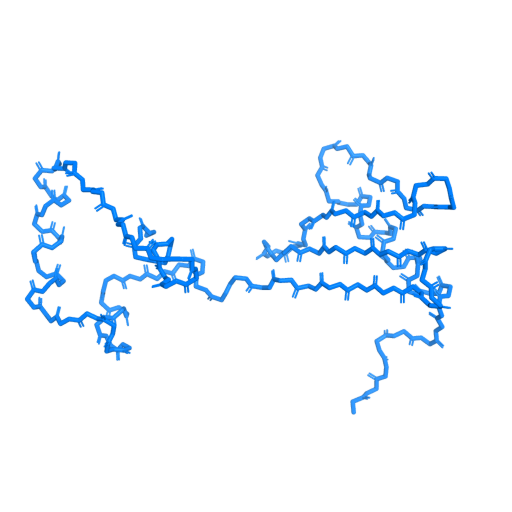81 84 GLU A CA 1
ATOM 645 C C . GLU A 1 84 ? -10.458 -0.403 24.271 1.00 95.81 84 GLU A C 1
ATOM 647 O O . GLU A 1 84 ? -11.388 -0.099 23.519 1.00 95.81 84 GLU A O 1
ATOM 652 N N . SER A 1 85 ? -10.606 -0.475 25.594 1.00 96.38 85 SER A N 1
ATOM 653 C CA . SER A 1 85 ? -11.894 -0.303 26.274 1.00 96.38 85 SER A CA 1
ATOM 654 C C . SER A 1 85 ? -12.480 1.094 26.049 1.00 96.38 85 SER A C 1
ATOM 656 O O . SER A 1 85 ? -13.673 1.241 25.765 1.00 96.38 85 SER A O 1
ATOM 658 N N . PHE A 1 86 ? -11.636 2.127 26.109 1.00 96.06 86 PHE A N 1
ATOM 659 C CA . PHE A 1 86 ? -12.029 3.509 25.850 1.00 96.06 86 PHE A CA 1
ATOM 660 C C . PHE A 1 86 ? -12.537 3.708 24.415 1.00 96.06 86 PHE A C 1
ATOM 662 O O . PHE A 1 86 ? -13.620 4.262 24.210 1.00 96.06 86 PHE A O 1
ATOM 669 N N . LEU A 1 87 ? -11.804 3.214 23.413 1.00 94.94 87 LEU A N 1
ATOM 670 C CA . LEU A 1 87 ? -12.205 3.325 22.008 1.00 94.94 87 LEU A CA 1
ATOM 671 C C . LEU A 1 87 ? -13.508 2.562 21.731 1.00 94.94 87 LEU A C 1
ATOM 673 O O . LEU A 1 87 ? -14.392 3.091 21.054 1.00 94.94 87 LEU A O 1
ATOM 677 N N . GLN A 1 88 ? -13.682 1.367 22.307 1.00 94.94 88 GLN A N 1
ATOM 678 C CA . GLN A 1 88 ? -14.939 0.619 22.202 1.00 94.94 88 GLN A CA 1
ATOM 679 C C . GLN A 1 88 ? -16.124 1.400 22.787 1.00 94.94 88 GLN A C 1
ATOM 681 O O . GLN A 1 88 ? -17.192 1.451 22.171 1.00 94.94 88 GLN A O 1
ATOM 686 N N . ALA A 1 89 ? -15.948 2.036 23.949 1.00 97.12 89 ALA A N 1
ATOM 687 C CA . ALA A 1 89 ? -16.983 2.863 24.563 1.00 97.12 89 ALA A CA 1
ATOM 688 C C . ALA A 1 89 ? -17.347 4.072 23.683 1.00 97.12 89 ALA A C 1
ATOM 690 O O . ALA A 1 89 ? -18.530 4.343 23.474 1.00 97.12 89 ALA A O 1
ATOM 691 N N . MET A 1 90 ? -16.352 4.751 23.103 1.00 97.00 90 MET A N 1
ATOM 692 C CA . MET A 1 90 ? -16.559 5.890 22.198 1.00 97.00 90 MET A CA 1
ATOM 693 C C . MET A 1 90 ? -17.353 5.505 20.944 1.00 97.00 90 MET A C 1
ATOM 695 O O . MET A 1 90 ? -18.282 6.223 20.564 1.00 97.00 90 MET A O 1
ATOM 699 N N . VAL A 1 91 ? -17.042 4.353 20.338 1.00 94.00 91 VAL A N 1
ATOM 700 C CA . VAL A 1 91 ? -17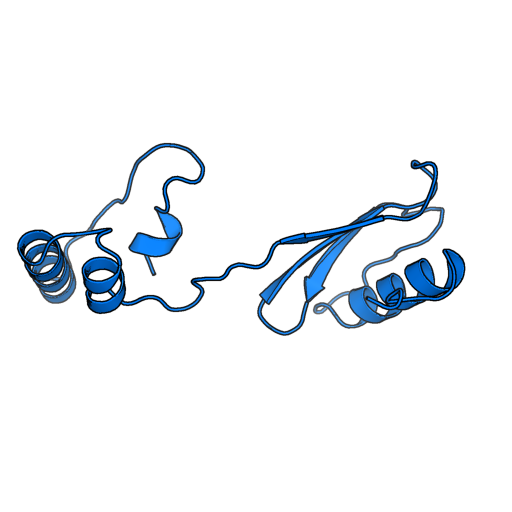.779 3.823 19.177 1.00 94.00 91 VAL A CA 1
ATOM 701 C C . VAL A 1 91 ? -19.223 3.486 19.554 1.00 94.00 91 VAL A C 1
ATOM 703 O O . VAL A 1 91 ? -20.151 3.910 18.864 1.00 94.00 91 VAL A O 1
ATOM 706 N N . ARG A 1 92 ? -19.444 2.788 20.679 1.00 96.56 92 ARG A N 1
ATOM 707 C CA . ARG A 1 92 ? -20.797 2.460 21.176 1.00 96.56 92 ARG A CA 1
ATOM 708 C C . ARG A 1 92 ? -21.618 3.715 21.479 1.00 96.56 92 ARG A C 1
ATOM 710 O O . ARG A 1 92 ? -22.808 3.754 21.184 1.00 96.56 92 ARG A O 1
ATOM 717 N N . ALA A 1 93 ? -20.970 4.754 22.001 1.00 98.00 93 ALA A N 1
ATOM 718 C CA . ALA A 1 93 ? -21.567 6.060 22.263 1.00 98.00 93 ALA A CA 1
ATOM 719 C C . ALA A 1 93 ? -21.700 6.949 21.009 1.00 98.00 93 ALA A C 1
ATOM 721 O O . ALA A 1 93 ? -22.128 8.098 21.129 1.00 98.00 93 ALA A O 1
ATOM 722 N N . ARG A 1 94 ? -21.332 6.448 19.817 1.00 96.56 94 ARG A N 1
ATOM 723 C CA . ARG A 1 94 ? -21.375 7.167 18.530 1.00 96.56 94 ARG A CA 1
ATOM 724 C C . ARG A 1 94 ? -20.660 8.519 18.575 1.00 96.56 94 ARG A C 1
ATOM 726 O O . ARG A 1 94 ? -21.134 9.512 18.024 1.00 96.56 94 ARG A O 1
ATOM 733 N N . ARG A 1 95 ? -19.525 8.574 19.271 1.00 97.75 95 ARG A N 1
ATOM 734 C CA . ARG A 1 95 ? -18.693 9.776 19.327 1.00 97.75 95 ARG A CA 1
ATOM 735 C C . ARG A 1 95 ? -17.825 9.887 18.081 1.00 97.75 95 ARG A C 1
ATOM 737 O O . ARG A 1 95 ? -17.338 8.891 17.554 1.00 97.75 95 ARG A O 1
ATOM 744 N N . ASN A 1 96 ? -17.599 11.122 17.650 1.00 95.75 96 ASN A N 1
ATOM 745 C CA . ASN A 1 96 ? -16.670 11.417 16.568 1.00 95.75 96 ASN A CA 1
ATOM 746 C C . ASN A 1 96 ? -15.236 11.308 17.098 1.00 95.75 96 ASN A C 1
ATOM 748 O O . ASN A 1 96 ? -14.886 11.976 18.070 1.00 95.75 96 ASN A O 1
ATOM 752 N N . VAL A 1 97 ? -14.414 10.476 16.458 1.00 93.19 97 VAL A N 1
ATOM 753 C CA . VAL A 1 97 ? -13.014 10.245 16.836 1.00 93.19 97 VAL A CA 1
ATOM 754 C C . VAL A 1 97 ? -12.129 10.523 15.628 1.00 93.19 97 VAL A C 1
ATOM 756 O O . VAL A 1 97 ? -12.327 9.949 14.559 1.00 93.19 97 VAL A O 1
ATOM 759 N N . LEU A 1 98 ? -11.143 11.405 15.799 1.00 94.50 98 LEU A N 1
ATOM 760 C CA . LEU A 1 98 ? -10.145 11.713 14.780 1.00 94.50 98 LEU A CA 1
ATOM 761 C C . LEU A 1 98 ? -8.811 11.063 15.152 1.00 94.50 98 LEU A C 1
ATOM 763 O O . LEU A 1 98 ? -8.279 11.305 16.231 1.00 94.50 98 LEU A O 1
ATOM 767 N N . ILE A 1 99 ? -8.248 10.281 14.232 1.00 93.00 99 ILE A N 1
ATOM 768 C CA . ILE A 1 99 ? -6.939 9.644 14.405 1.00 93.00 99 ILE A CA 1
ATOM 769 C C . ILE A 1 99 ? -5.889 10.464 13.653 1.00 93.00 99 ILE A C 1
ATOM 771 O O . ILE A 1 99 ? -5.903 10.532 12.422 1.00 93.00 99 ILE A O 1
ATOM 775 N N . THR A 1 100 ? -4.966 11.081 14.390 1.00 93.75 100 THR A N 1
ATOM 776 C CA . THR A 1 100 ? -3.921 11.972 13.857 1.00 93.75 100 THR A CA 1
ATOM 777 C C . THR A 1 100 ? -2.518 11.382 14.043 1.00 93.75 100 THR A C 1
ATOM 779 O O . THR A 1 100 ? -2.351 10.317 14.633 1.00 93.75 100 THR A O 1
ATOM 782 N N . GLY A 1 101 ? -1.499 12.017 13.448 1.00 92.25 101 GLY A N 1
ATOM 783 C CA . GLY A 1 101 ? -0.098 11.575 13.518 1.00 92.25 101 GLY A CA 1
ATOM 784 C C . GLY A 1 101 ? 0.640 11.590 12.173 1.00 92.25 101 GLY A C 1
ATOM 785 O O . GLY A 1 101 ? 0.042 11.814 11.114 1.00 92.25 101 GLY A O 1
ATOM 786 N N . GLY A 1 102 ? 1.948 11.316 12.209 1.00 90.38 102 GLY A N 1
ATOM 787 C CA . GLY A 1 102 ? 2.857 11.368 11.053 1.00 90.38 102 GLY A CA 1
ATOM 788 C C . GLY A 1 102 ? 2.553 10.367 9.928 1.00 90.38 102 GLY A C 1
ATOM 789 O O . GLY A 1 102 ? 1.691 9.490 10.043 1.00 90.38 102 GLY A O 1
ATOM 790 N N . ALA A 1 103 ? 3.238 10.490 8.790 1.00 86.00 103 ALA A N 1
ATOM 791 C CA . ALA A 1 103 ? 3.102 9.531 7.692 1.00 86.00 103 ALA A CA 1
ATOM 792 C C . ALA A 1 103 ? 3.535 8.118 8.134 1.00 86.00 103 ALA A C 1
ATOM 794 O O . ALA A 1 103 ? 4.463 7.965 8.917 1.00 86.00 103 ALA A O 1
ATOM 795 N N . ALA A 1 104 ? 2.839 7.087 7.644 1.00 81.38 104 ALA A N 1
ATOM 796 C CA . ALA A 1 104 ? 3.138 5.670 7.901 1.00 81.38 104 ALA A CA 1
ATOM 797 C C . ALA A 1 104 ? 3.083 5.173 9.369 1.00 81.38 104 ALA A C 1
ATOM 799 O O . ALA A 1 104 ? 3.358 4.003 9.603 1.00 81.38 104 ALA A O 1
ATOM 800 N N . VAL A 1 105 ? 2.611 5.971 10.335 1.00 87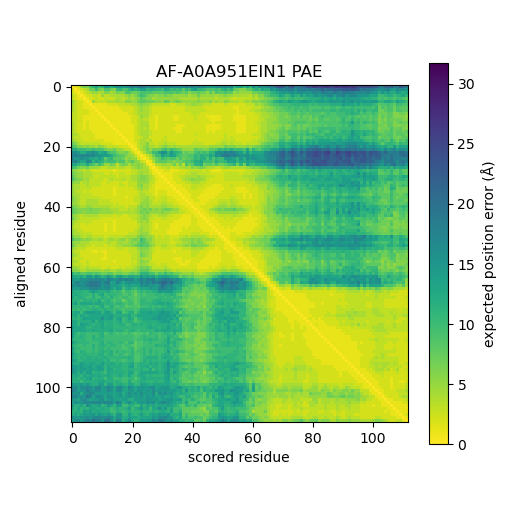.88 105 VAL A N 1
ATOM 801 C CA . VAL A 1 105 ? 2.510 5.564 11.762 1.00 87.88 105 VAL A CA 1
ATOM 802 C C . VAL A 1 105 ? 1.312 4.657 12.103 1.00 87.88 105 VAL A C 1
ATOM 804 O O . VAL A 1 105 ? 0.972 4.483 13.264 1.00 87.88 105 VAL A O 1
ATOM 807 N N . GLY A 1 106 ? 0.614 4.103 11.106 1.00 85.94 106 GLY A N 1
ATOM 808 C CA . GLY A 1 106 ? -0.484 3.154 11.351 1.00 85.94 106 GLY A CA 1
ATOM 809 C C . GLY A 1 106 ? -1.879 3.755 11.578 1.00 85.94 106 GLY A C 1
ATOM 810 O O . GLY A 1 106 ? -2.800 3.014 11.904 1.00 85.94 106 GLY A O 1
ATOM 811 N N . LYS A 1 107 ? -2.103 5.054 11.325 1.00 92.69 107 LYS A N 1
ATOM 812 C CA . LYS A 1 107 ? -3.431 5.700 11.481 1.00 92.69 107 LYS A CA 1
ATOM 813 C C . LYS A 1 107 ? -4.570 4.960 10.774 1.00 92.69 107 LYS A C 1
ATOM 815 O O . LYS A 1 107 ? -5.616 4.706 11.351 1.00 92.69 107 LYS A O 1
ATOM 820 N N . THR A 1 108 ? -4.356 4.589 9.512 1.00 85.75 108 THR A N 1
ATOM 821 C CA . THR A 1 108 ? -5.354 3.860 8.715 1.00 85.75 108 THR A CA 1
ATOM 822 C C . THR A 1 108 ? -5.526 2.415 9.186 1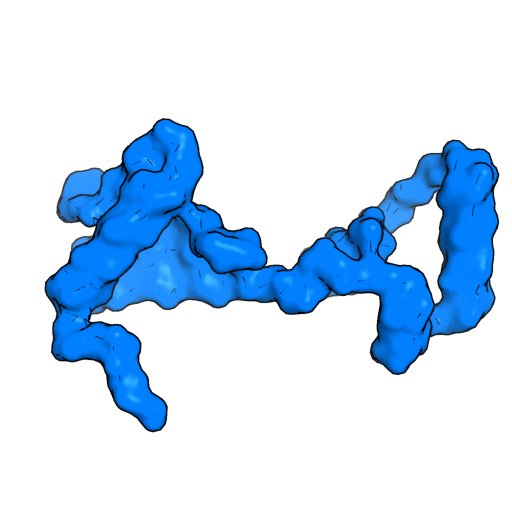.00 85.75 108 THR A C 1
ATOM 824 O O . THR A 1 108 ? -6.509 1.780 8.834 1.00 85.75 108 THR A O 1
ATOM 827 N N . THR A 1 109 ? -4.567 1.871 9.935 1.00 86.94 109 THR A N 1
ATOM 828 C CA . THR A 1 109 ? -4.720 0.573 10.599 1.00 86.94 109 THR A CA 1
ATOM 829 C C . THR A 1 109 ? -5.595 0.717 11.843 1.00 86.94 109 THR A C 1
ATOM 831 O O . THR A 1 109 ? -6.480 -0.100 12.023 1.00 86.94 109 THR A O 1
ATOM 834 N N . MET A 1 110 ? -5.407 1.778 12.639 1.00 88.75 110 MET A N 1
ATOM 835 C CA . MET A 1 110 ? -6.222 2.074 13.830 1.00 88.75 110 MET A CA 1
ATOM 836 C C . MET A 1 110 ? -7.674 2.461 13.498 1.00 88.75 110 MET A C 1
ATOM 838 O O . MET A 1 110 ? -8.569 2.233 14.299 1.00 88.75 110 MET A O 1
ATOM 842 N N . LEU A 1 111 ? -7.907 3.085 12.338 1.00 87.38 111 LEU A N 1
ATOM 843 C CA . LEU A 1 111 ? -9.238 3.550 11.924 1.00 87.38 111 LEU A CA 1
ATOM 844 C C . LEU A 1 111 ? -10.171 2.432 11.431 1.00 87.38 111 LEU A C 1
ATOM 846 O O . LEU A 1 111 ? -11.380 2.642 11.383 1.00 87.38 111 LEU A O 1
ATOM 850 N N . ARG A 1 112 ? -9.613 1.319 10.953 1.00 80.06 112 ARG A N 1
ATOM 851 C CA . ARG A 1 112 ? -10.389 0.222 10.358 1.00 80.06 112 ARG A CA 1
ATOM 852 C C . ARG A 1 112 ? -11.018 -0.654 11.427 1.00 80.06 112 ARG A C 1
ATOM 854 O O . ARG A 1 112 ? -12.098 -1.196 11.111 1.00 80.06 112 ARG A O 1
#